Protein AF-A0A925AIG7-F1 (afdb_monomer)

Foldseek 3Di:
DDDLVVFFPAFAQEFEAEAPLHQDQVQLVLLLLLQAVFAFDPNHAYEYAHHDPVSVVVCVVVVSVVSCVVNVYHYDYHHCALQPQQPDPADDAPHEYEYSDPDFQQSRRHHRNYHYHYDGSLQRSNCRRVSGRDDSVVRD

Mean predicted aligned error: 3.72 Å

Radius of gyration: 13.46 Å; Cα contacts (8 Å, |Δi|>4): 337; chains: 1; bounding box: 26×32×39 Å

Solvent-accessible surface area (backbone atoms only — not comparable to full-atom values): 6974 Å² total; per-residue (Å²): 138,82,59,64,87,78,50,50,68,43,63,36,37,36,26,40,40,16,13,95,50,38,13,49,61,70,37,50,50,45,23,38,62,45,30,53,99,39,50,48,21,90,80,37,46,38,38,38,14,27,40,34,66,69,36,46,55,47,32,60,76,73,48,47,49,55,36,37,48,72,17,64,34,48,77,46,67,56,32,52,53,41,73,61,48,12,80,47,81,54,45,47,75,80,35,25,35,34,19,20,52,84,71,61,58,75,30,45,35,39,32,56,76,29,47,58,43,75,42,54,42,43,32,30,38,35,13,31,42,67,32,16,38,47,68,32,76,86,55,107

pLDDT: mean 91.94, std 6.71, range [58.09, 98.38]

Structure (mmCIF, N/CA/C/O backbone):
data_AF-A0A925AIG7-F1
#
_entry.id   AF-A0A925AIG7-F1
#
loop_
_atom_site.group_PDB
_atom_site.id
_atom_site.type_symbol
_atom_site.label_atom_id
_atom_site.label_alt_id
_atom_site.label_comp_id
_atom_site.label_asym_id
_atom_site.label_entity_id
_atom_site.label_seq_id
_atom_site.pdbx_PDB_ins_code
_atom_site.Cartn_x
_atom_site.Cartn_y
_atom_site.Cartn_z
_atom_site.occupancy
_atom_site.B_iso_or_equiv
_atom_site.auth_seq_id
_atom_site.auth_comp_id
_atom_site.auth_asym_id
_atom_site.auth_atom_id
_atom_site.pdbx_PDB_model_num
ATOM 1 N N . ALA A 1 1 ? 9.105 2.701 17.408 1.00 58.09 1 ALA A N 1
ATOM 2 C CA . ALA A 1 1 ? 8.579 1.535 16.673 1.00 58.09 1 ALA A CA 1
ATOM 3 C C . ALA A 1 1 ? 7.631 0.799 17.608 1.00 58.09 1 ALA A C 1
ATOM 5 O O . ALA A 1 1 ? 7.987 0.660 18.771 1.00 58.09 1 ALA A O 1
ATOM 6 N N . ALA A 1 2 ? 6.434 0.436 17.147 1.00 70.12 2 ALA A N 1
ATOM 7 C CA . ALA A 1 2 ? 5.514 -0.418 17.901 1.00 70.12 2 ALA A CA 1
ATOM 8 C C . ALA A 1 2 ? 5.730 -1.874 17.473 1.00 70.12 2 ALA A C 1
ATOM 10 O O . ALA A 1 2 ? 6.057 -2.114 16.308 1.00 70.12 2 ALA A O 1
ATOM 11 N N . ASP A 1 3 ? 5.574 -2.818 18.397 1.00 82.44 3 ASP A N 1
ATOM 12 C CA . ASP A 1 3 ? 5.588 -4.242 18.059 1.00 82.44 3 ASP A CA 1
ATOM 13 C C . ASP A 1 3 ? 4.319 -4.578 17.260 1.00 82.44 3 ASP A C 1
ATOM 15 O O . ASP A 1 3 ? 3.237 -4.067 17.564 1.00 82.44 3 ASP A O 1
ATOM 19 N N . LEU A 1 4 ? 4.432 -5.446 16.251 1.00 83.25 4 LEU A N 1
ATOM 20 C CA . LEU A 1 4 ? 3.287 -5.943 15.491 1.00 83.25 4 LEU A CA 1
ATOM 21 C C . LEU A 1 4 ? 2.221 -6.523 16.426 1.00 83.25 4 LEU A C 1
ATOM 23 O O . LEU A 1 4 ? 1.037 -6.269 16.220 1.00 83.25 4 LEU A O 1
ATOM 27 N N . ALA A 1 5 ? 2.628 -7.218 17.492 1.00 83.38 5 ALA A N 1
ATOM 28 C CA . ALA A 1 5 ? 1.707 -7.789 18.473 1.00 83.38 5 ALA A CA 1
ATOM 29 C C . ALA A 1 5 ? 0.821 -6.737 19.169 1.00 83.38 5 ALA A C 1
ATOM 31 O O . ALA A 1 5 ? -0.277 -7.058 19.612 1.00 83.38 5 ALA A O 1
ATOM 32 N N . GLN A 1 6 ? 1.269 -5.481 19.251 1.00 88.69 6 GLN A N 1
ATOM 33 C CA . GLN A 1 6 ? 0.525 -4.394 19.898 1.00 88.69 6 GLN A CA 1
ATOM 34 C C . GLN A 1 6 ? -0.500 -3.736 18.972 1.00 88.69 6 GLN A C 1
ATOM 36 O O . GLN A 1 6 ? -1.436 -3.102 19.450 1.00 88.69 6 GLN A O 1
ATOM 41 N N . VAL A 1 7 ? -0.296 -3.838 17.659 1.00 91.50 7 VAL A N 1
ATOM 42 C CA . VAL A 1 7 ? -1.102 -3.131 16.651 1.00 91.50 7 VAL A CA 1
ATOM 43 C C . VAL A 1 7 ? -1.887 -4.083 15.752 1.00 91.50 7 VAL A C 1
ATOM 45 O O . VAL A 1 7 ? -2.757 -3.636 15.003 1.00 91.50 7 VAL A O 1
ATOM 48 N N . ALA A 1 8 ? -1.614 -5.387 15.823 1.00 92.81 8 ALA A N 1
ATOM 49 C CA . ALA A 1 8 ? -2.361 -6.411 15.114 1.00 92.81 8 ALA A CA 1
ATOM 50 C C . ALA A 1 8 ? -3.857 -6.329 15.453 1.00 92.81 8 ALA A C 1
ATOM 52 O O . ALA A 1 8 ? -4.251 -6.089 16.592 1.00 92.81 8 ALA A O 1
ATOM 53 N N . GLY A 1 9 ? -4.701 -6.507 14.442 1.00 93.94 9 GLY A N 1
ATOM 54 C CA . GLY A 1 9 ? -6.149 -6.372 14.577 1.00 93.94 9 GLY A CA 1
ATOM 55 C C . GLY A 1 9 ? -6.684 -4.955 14.363 1.00 93.94 9 GLY A C 1
ATOM 56 O O . GLY A 1 9 ? -7.887 -4.811 14.154 1.00 93.94 9 GLY A O 1
ATOM 57 N N . THR A 1 10 ? -5.827 -3.927 14.331 1.00 96.44 10 THR A N 1
ATOM 58 C CA . THR A 1 10 ? -6.255 -2.544 14.056 1.00 96.44 10 THR A CA 1
ATOM 59 C C . THR A 1 10 ? -6.876 -2.454 12.658 1.00 96.44 10 THR A C 1
ATOM 61 O O . THR A 1 10 ? -6.176 -2.761 11.690 1.00 96.44 10 THR A O 1
ATOM 64 N N . PRO A 1 11 ? -8.151 -2.047 12.510 1.00 97.50 11 PRO A N 1
ATOM 65 C CA . PRO A 1 11 ? -8.784 -1.906 11.201 1.00 97.50 11 PRO A CA 1
ATOM 66 C C . PRO A 1 11 ? -8.027 -0.916 10.318 1.00 97.50 11 PRO A C 1
ATOM 68 O O . PRO A 1 11 ? -7.594 0.123 10.805 1.00 97.50 11 PRO A O 1
ATOM 71 N N . VAL A 1 12 ? -7.902 -1.204 9.024 1.00 97.56 12 VAL A N 1
ATOM 72 C CA . VAL A 1 12 ? -7.306 -0.279 8.046 1.00 97.56 12 VAL A CA 1
ATOM 73 C C . VAL A 1 12 ? -8.325 0.055 6.966 1.00 97.56 12 VAL A C 1
ATOM 75 O O . VAL A 1 12 ? -9.130 -0.790 6.596 1.00 97.56 12 VAL A O 1
ATOM 78 N N . GLN A 1 13 ? -8.299 1.286 6.463 1.00 97.69 13 GLN A N 1
ATOM 79 C CA . GLN A 1 13 ? -9.136 1.737 5.337 1.00 97.69 13 GLN A CA 1
ATOM 80 C C . GLN A 1 13 ? -8.274 2.210 4.164 1.00 97.69 13 GLN A C 1
ATOM 82 O O . GLN A 1 13 ? -8.725 2.274 3.020 1.00 97.69 13 GLN A O 1
ATOM 87 N N . HIS A 1 14 ? -7.007 2.506 4.440 1.00 97.44 14 HIS A N 1
ATOM 88 C CA . HIS A 1 14 ? -6.059 3.004 3.467 1.00 97.44 14 HIS A CA 1
ATOM 89 C C . HIS A 1 14 ? -4.744 2.221 3.548 1.00 97.44 14 HIS A C 1
ATOM 91 O O . HIS A 1 14 ? -4.192 1.995 4.627 1.00 97.44 14 HIS A O 1
ATOM 97 N N . ALA A 1 15 ? -4.225 1.810 2.397 1.00 97.25 15 ALA A N 1
ATOM 98 C CA . ALA A 1 15 ? -2.950 1.126 2.279 1.00 97.25 15 ALA A CA 1
ATOM 99 C C . ALA A 1 15 ? -2.127 1.724 1.133 1.00 97.25 15 ALA A C 1
ATOM 101 O O . ALA A 1 15 ? -2.653 2.001 0.055 1.00 97.25 15 ALA A O 1
ATOM 102 N N . PHE A 1 16 ? -0.828 1.920 1.355 1.00 96.12 16 PHE A N 1
ATOM 103 C CA . PHE A 1 16 ? 0.067 2.502 0.352 1.00 96.12 16 PHE A CA 1
ATOM 104 C C . PHE A 1 16 ? 1.411 1.775 0.276 1.00 96.12 16 PHE A C 1
ATOM 106 O O . PHE A 1 16 ? 2.149 1.720 1.260 1.00 96.12 16 PHE A O 1
ATOM 113 N N . ILE A 1 17 ? 1.753 1.271 -0.909 1.00 96.00 17 ILE A N 1
ATOM 114 C CA . ILE A 1 17 ? 3.036 0.624 -1.211 1.00 96.00 17 ILE A CA 1
ATOM 115 C C . ILE A 1 17 ? 3.719 1.431 -2.310 1.00 96.00 17 ILE A C 1
ATOM 117 O O . ILE A 1 17 ? 3.138 1.622 -3.377 1.00 96.0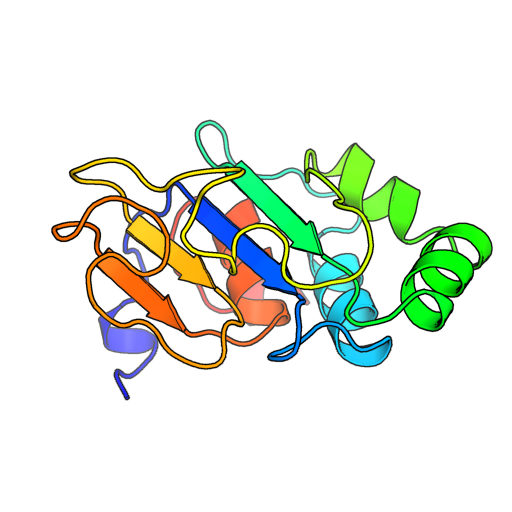0 17 ILE A O 1
ATOM 121 N N . GLY A 1 18 ? 4.942 1.907 -2.088 1.00 91.94 18 GLY A N 1
ATOM 122 C CA . GLY A 1 18 ? 5.679 2.594 -3.145 1.00 91.94 18 GLY A CA 1
ATOM 123 C C . GLY A 1 18 ? 6.481 3.825 -2.752 1.00 91.94 18 GLY A C 1
ATOM 124 O O . GLY A 1 18 ? 6.838 4.051 -1.592 1.00 91.94 18 GLY A O 1
ATOM 125 N N . SER A 1 19 ? 6.708 4.664 -3.770 1.00 84.50 19 SER A N 1
ATOM 126 C CA . SER A 1 19 ? 7.479 5.913 -3.709 1.00 84.50 19 SER A CA 1
ATOM 127 C C . SER A 1 19 ? 8.959 5.673 -3.372 1.00 84.50 19 SER A C 1
ATOM 129 O O . SER A 1 19 ? 9.496 4.586 -3.580 1.00 84.50 19 SER A O 1
ATOM 131 N N . CYS A 1 20 ? 9.647 6.700 -2.881 1.00 81.56 20 CYS A N 1
ATOM 132 C CA . CYS A 1 20 ? 11.041 6.632 -2.457 1.00 81.56 20 CYS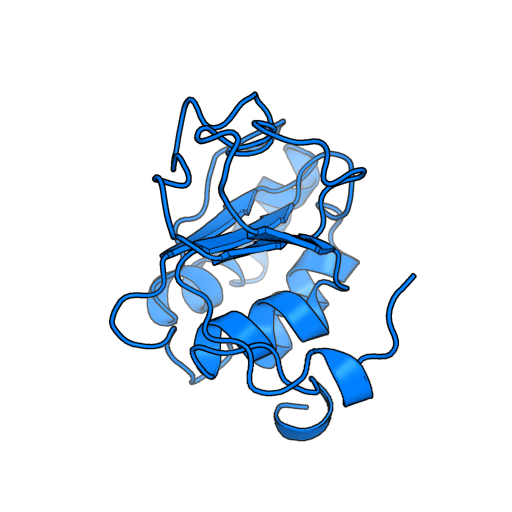 A CA 1
ATOM 133 C C . CYS A 1 20 ? 11.274 5.704 -1.254 1.00 81.56 20 CYS A C 1
ATOM 135 O O . CYS A 1 20 ? 12.414 5.326 -1.012 1.00 81.56 20 CYS A O 1
ATOM 137 N N . GLY A 1 21 ? 10.219 5.347 -0.510 1.00 72.31 21 GLY A N 1
ATOM 138 C CA . GLY A 1 21 ? 10.312 4.463 0.652 1.00 72.31 21 GLY A CA 1
ATOM 139 C C . GLY A 1 21 ? 10.382 2.978 0.293 1.00 72.31 21 GLY A C 1
ATOM 140 O O . GLY A 1 21 ? 11.140 2.249 0.920 1.00 72.31 21 GLY A O 1
ATOM 141 N N . SER A 1 22 ? 9.613 2.524 -0.705 1.00 80.00 22 SER A N 1
ATOM 142 C CA . SER A 1 22 ? 9.561 1.103 -1.087 1.00 80.00 22 SER A CA 1
ATOM 143 C C . SER A 1 22 ? 8.885 0.905 -2.452 1.00 80.00 22 SER A C 1
ATOM 145 O O . SER A 1 22 ? 7.792 0.357 -2.569 1.00 80.00 22 SER A O 1
ATOM 147 N N . GLY A 1 23 ? 9.494 1.469 -3.497 1.00 80.81 23 GLY A N 1
ATOM 148 C CA . GLY A 1 23 ? 9.010 1.406 -4.883 1.00 80.81 23 GLY A CA 1
ATOM 149 C C . GLY A 1 23 ? 9.957 0.676 -5.840 1.00 80.81 23 GLY A C 1
ATOM 150 O O . GLY A 1 23 ? 9.813 0.792 -7.065 1.00 80.81 23 GLY A O 1
ATOM 151 N N . MET A 1 24 ? 10.966 -0.021 -5.314 1.00 90.25 24 MET A N 1
ATOM 152 C CA . MET A 1 24 ? 11.905 -0.784 -6.131 1.00 90.25 24 MET A CA 1
ATOM 153 C C . MET A 1 24 ? 11.292 -2.121 -6.542 1.00 90.25 24 MET A C 1
ATOM 155 O O . MET A 1 24 ? 10.269 -2.550 -6.016 1.00 90.25 24 MET A O 1
ATOM 159 N N . TRP A 1 25 ? 11.912 -2.784 -7.519 1.00 91.56 25 TRP A N 1
ATOM 160 C CA . TRP A 1 25 ? 11.377 -4.030 -8.070 1.00 91.56 25 TRP A CA 1
ATOM 161 C C . TRP A 1 25 ? 11.088 -5.093 -7.000 1.00 91.56 25 TRP A C 1
ATOM 163 O O . TRP A 1 25 ? 9.994 -5.646 -6.978 1.00 91.56 25 TRP A O 1
ATOM 173 N N . ALA A 1 26 ? 12.045 -5.335 -6.099 1.00 93.06 26 ALA A N 1
ATOM 174 C CA . ALA A 1 26 ? 11.908 -6.342 -5.050 1.00 93.06 26 ALA A CA 1
ATOM 175 C C . ALA A 1 26 ? 10.726 -6.052 -4.107 1.00 93.06 26 ALA A C 1
ATOM 177 O O . ALA A 1 26 ? 10.033 -6.973 -3.686 1.00 93.06 26 ALA A O 1
ATOM 178 N N . ASP A 1 27 ? 10.455 -4.775 -3.821 1.00 94.88 27 ASP A N 1
ATOM 179 C CA . ASP A 1 27 ? 9.329 -4.366 -2.978 1.00 94.88 27 ASP A CA 1
ATOM 180 C C . ASP A 1 27 ? 7.987 -4.704 -3.638 1.00 94.88 27 ASP A C 1
ATOM 182 O O . ASP A 1 27 ? 7.089 -5.272 -3.012 1.00 94.88 27 ASP A O 1
ATOM 186 N N . LEU A 1 28 ? 7.870 -4.375 -4.929 1.00 95.06 28 LEU A N 1
ATOM 187 C CA . LEU A 1 28 ? 6.676 -4.638 -5.729 1.00 95.06 28 LEU A CA 1
ATOM 188 C C . LEU A 1 28 ? 6.448 -6.144 -5.892 1.00 95.06 28 LEU A C 1
ATOM 190 O O . LEU A 1 28 ? 5.318 -6.606 -5.785 1.00 95.06 28 LEU A O 1
ATOM 194 N N . GLU A 1 29 ? 7.511 -6.918 -6.092 1.00 95.75 29 GLU A N 1
ATOM 195 C CA . GLU A 1 29 ? 7.446 -8.376 -6.192 1.00 95.75 29 GLU A CA 1
ATOM 196 C C . GLU A 1 29 ? 6.969 -9.024 -4.885 1.00 95.75 29 GLU A C 1
ATOM 198 O O . GLU A 1 29 ? 6.089 -9.886 -4.905 1.00 95.75 29 GLU A O 1
ATOM 203 N N . ILE A 1 30 ? 7.474 -8.568 -3.735 1.00 96.44 30 ILE A N 1
ATOM 204 C CA . ILE A 1 30 ? 7.013 -9.033 -2.419 1.00 96.44 30 ILE A CA 1
ATOM 205 C C . ILE A 1 30 ? 5.519 -8.743 -2.234 1.00 96.44 30 ILE A C 1
ATOM 207 O O . ILE A 1 30 ? 4.767 -9.629 -1.825 1.00 96.44 30 ILE A O 1
ATOM 211 N N . ALA A 1 31 ? 5.077 -7.525 -2.553 1.00 96.75 31 ALA A N 1
ATOM 212 C CA . ALA A 1 31 ? 3.668 -7.157 -2.457 1.00 96.75 31 ALA A CA 1
ATOM 213 C C . ALA A 1 31 ? 2.789 -7.990 -3.406 1.00 96.75 31 ALA A C 1
ATOM 215 O O . ALA A 1 31 ? 1.752 -8.505 -2.992 1.00 96.75 31 ALA A O 1
ATOM 216 N N . ALA A 1 32 ? 3.216 -8.178 -4.657 1.00 96.56 32 ALA A N 1
ATOM 217 C CA . ALA A 1 32 ? 2.486 -8.959 -5.651 1.00 96.56 32 ALA A CA 1
ATOM 218 C C . ALA A 1 32 ? 2.330 -10.429 -5.234 1.00 96.56 32 ALA A C 1
ATOM 220 O O . ALA A 1 32 ? 1.243 -10.992 -5.366 1.00 96.56 32 ALA A O 1
ATOM 221 N N . ARG A 1 33 ? 3.366 -11.044 -4.648 1.00 96.44 33 ARG A N 1
ATOM 222 C CA . ARG A 1 33 ? 3.280 -12.414 -4.110 1.00 96.44 33 ARG A CA 1
ATOM 223 C C . ARG A 1 33 ? 2.186 -12.556 -3.055 1.00 96.44 33 ARG A C 1
ATOM 225 O O . ARG A 1 33 ? 1.457 -13.540 -3.065 1.00 96.44 33 ARG A O 1
ATOM 232 N N . VAL A 1 34 ? 2.036 -11.563 -2.179 1.00 97.38 34 VAL A N 1
ATOM 233 C CA . VAL A 1 34 ? 0.970 -11.547 -1.165 1.00 97.38 34 VAL A CA 1
ATOM 234 C C . VAL A 1 34 ? -0.411 -11.346 -1.799 1.00 97.38 34 VAL A C 1
ATOM 236 O O . VAL A 1 34 ? -1.395 -11.900 -1.315 1.00 97.38 34 VAL A O 1
ATOM 239 N N . LEU A 1 35 ? -0.509 -10.584 -2.885 1.00 97.38 35 LEU A N 1
ATOM 240 C CA . LEU A 1 35 ? -1.784 -10.264 -3.537 1.00 97.38 35 LEU A CA 1
ATOM 241 C C . LEU A 1 35 ? -2.241 -11.308 -4.566 1.00 97.38 35 LEU A C 1
ATOM 243 O O . LEU A 1 35 ? -3.412 -11.318 -4.933 1.00 97.38 35 LEU A O 1
ATOM 247 N N . THR A 1 36 ? -1.354 -12.197 -5.013 1.00 96.81 36 THR A N 1
ATOM 248 C CA . THR A 1 36 ? -1.653 -13.199 -6.048 1.00 96.81 36 THR A CA 1
ATOM 249 C C . THR A 1 36 ? -2.852 -14.067 -5.654 1.00 96.81 36 THR A C 1
ATOM 251 O O . THR A 1 36 ? -2.842 -14.720 -4.610 1.00 96.81 36 THR A O 1
ATOM 254 N N . GLY A 1 37 ? -3.896 -14.072 -6.493 1.00 96.44 37 GLY A N 1
ATOM 255 C CA . GLY A 1 37 ? -5.130 -14.833 -6.262 1.00 96.44 37 GLY A CA 1
ATOM 256 C C . GLY A 1 37 ? -6.008 -14.310 -5.118 1.00 96.44 37 GLY A C 1
ATOM 257 O O . GLY A 1 37 ? -6.949 -14.991 -4.709 1.00 96.44 37 GLY A O 1
ATOM 258 N N . ARG A 1 38 ? -5.716 -13.122 -4.578 1.00 97.31 38 ARG A N 1
ATOM 259 C CA . ARG A 1 38 ? -6.441 -12.504 -3.461 1.00 97.31 38 ARG A CA 1
ATOM 260 C C . ARG A 1 38 ? -6.993 -11.145 -3.872 1.00 97.31 38 ARG A C 1
ATOM 262 O O . ARG A 1 38 ? -6.562 -10.553 -4.853 1.00 97.31 38 ARG A O 1
ATOM 269 N N . ARG A 1 39 ? -7.959 -10.642 -3.103 1.00 98.06 39 ARG A N 1
ATOM 270 C CA . ARG A 1 39 ? -8.533 -9.304 -3.282 1.00 98.06 39 ARG A CA 1
ATOM 271 C C . ARG A 1 39 ? -8.393 -8.488 -2.013 1.00 98.06 39 ARG A C 1
ATOM 273 O O . ARG A 1 39 ? -8.462 -9.029 -0.912 1.00 98.06 39 ARG A O 1
ATOM 280 N N . VAL A 1 40 ? -8.208 -7.188 -2.189 1.00 98.31 40 VAL A N 1
ATOM 281 C CA . VAL A 1 40 ? -8.237 -6.199 -1.114 1.00 98.31 40 VAL A CA 1
ATOM 282 C C . VAL A 1 40 ? -9.598 -6.257 -0.412 1.00 98.31 40 VAL A C 1
ATOM 284 O O . VAL A 1 40 ? -10.634 -6.446 -1.057 1.00 98.31 40 VAL A O 1
ATOM 287 N N . ALA A 1 41 ? -9.590 -6.130 0.916 1.00 98.38 41 ALA A N 1
ATOM 288 C CA . ALA A 1 41 ? -10.801 -6.217 1.721 1.00 98.38 41 ALA A CA 1
ATOM 289 C C . ALA A 1 41 ? -11.817 -5.120 1.343 1.00 98.38 41 ALA A C 1
ATOM 291 O O . ALA A 1 41 ? -11.424 -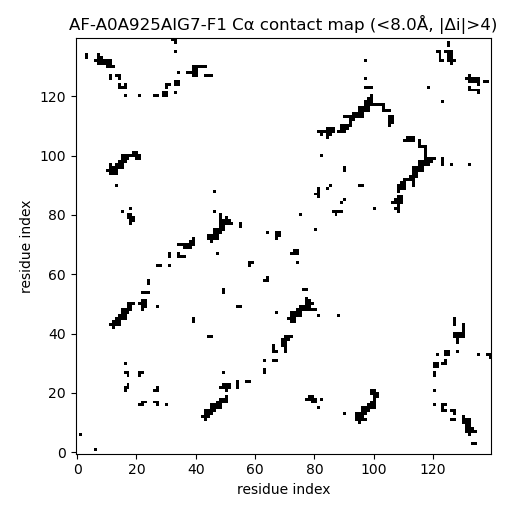3.994 1.017 1.00 98.38 41 ALA A O 1
ATOM 292 N N . PRO A 1 42 ? -13.132 -5.398 1.434 1.00 97.25 42 PRO A N 1
ATOM 293 C CA . PRO A 1 42 ? -14.155 -4.379 1.229 1.00 97.25 42 PRO A CA 1
ATOM 294 C C . PRO A 1 42 ? -13.931 -3.158 2.129 1.00 97.25 42 PRO A C 1
ATOM 296 O O . PRO A 1 42 ? -13.703 -3.295 3.329 1.00 97.25 42 PRO A O 1
ATOM 299 N N . GLY A 1 43 ? -14.004 -1.960 1.545 1.00 95.62 43 GLY A N 1
ATOM 300 C CA . GLY A 1 43 ? -13.777 -0.701 2.264 1.00 95.62 43 GLY A CA 1
ATOM 301 C C . GLY A 1 43 ? -12.305 -0.306 2.427 1.00 95.62 43 GLY A C 1
ATOM 302 O O . GLY A 1 43 ? -12.037 0.770 2.956 1.00 95.62 43 GLY A O 1
ATOM 303 N N . VAL A 1 44 ? -11.357 -1.116 1.943 1.00 98.06 44 VAL A N 1
ATOM 304 C CA . VAL A 1 44 ? -9.932 -0.767 1.918 1.00 98.06 44 VAL A CA 1
ATOM 305 C C . VAL A 1 44 ? -9.520 -0.266 0.542 1.00 98.06 44 VAL A C 1
ATOM 307 O O . VAL A 1 44 ? -9.849 -0.856 -0.484 1.00 98.06 44 VAL A O 1
ATOM 310 N N . ARG A 1 45 ? -8.748 0.820 0.521 1.00 97.31 45 ARG A N 1
ATOM 311 C CA . ARG A 1 45 ? -8.147 1.387 -0.689 1.00 97.31 45 ARG A CA 1
ATOM 312 C C . ARG A 1 45 ? -6.648 1.122 -0.676 1.00 97.31 45 ARG A C 1
ATOM 314 O O . ARG A 1 45 ? -5.941 1.675 0.163 1.00 97.31 45 ARG A O 1
ATOM 321 N N . LEU A 1 46 ? -6.172 0.282 -1.595 1.00 97.69 46 LEU A N 1
ATOM 322 C CA . LEU A 1 46 ? -4.748 0.002 -1.774 1.00 97.69 46 LEU A CA 1
ATOM 323 C C . LEU A 1 46 ? -4.200 0.773 -2.974 1.00 97.69 46 LEU A C 1
ATOM 325 O O . LEU A 1 46 ? -4.658 0.587 -4.099 1.00 97.69 46 LEU A O 1
ATOM 329 N N . PHE A 1 47 ? -3.180 1.590 -2.734 1.00 96.75 47 PHE A N 1
ATOM 330 C CA . PHE A 1 47 ? -2.44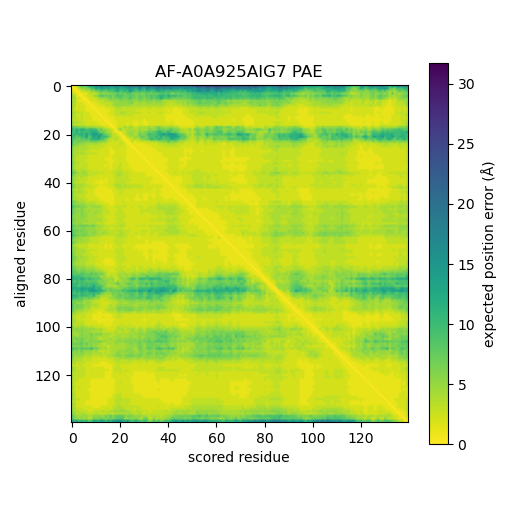0 2.311 -3.762 1.00 96.75 47 PHE A CA 1
ATOM 331 C C . PHE A 1 47 ? -1.034 1.736 -3.910 1.00 96.75 47 PHE A C 1
ATOM 333 O O . PHE A 1 47 ? -0.320 1.563 -2.920 1.00 96.75 47 PHE A O 1
ATOM 340 N N . VAL A 1 48 ? -0.618 1.493 -5.152 1.00 96.25 48 VAL A N 1
ATOM 341 C CA . VAL A 1 48 ? 0.726 1.005 -5.482 1.00 96.25 48 VAL A CA 1
ATOM 342 C C . VAL A 1 48 ? 1.412 2.018 -6.391 1.00 96.25 48 VAL A C 1
ATOM 344 O O . VAL A 1 48 ? 0.867 2.408 -7.417 1.00 96.25 48 VAL A O 1
ATOM 347 N N . THR A 1 49 ? 2.598 2.493 -6.022 1.00 94.81 49 THR A N 1
ATOM 348 C CA . THR A 1 49 ? 3.347 3.497 -6.794 1.00 94.81 49 THR A CA 1
ATOM 349 C C . THR A 1 49 ? 4.783 3.038 -7.032 1.00 94.81 49 THR A C 1
ATOM 351 O O . THR A 1 49 ? 5.595 3.074 -6.103 1.00 94.81 49 THR A O 1
ATOM 354 N N . PRO A 1 50 ? 5.149 2.652 -8.265 1.00 93.44 50 PRO A N 1
ATOM 355 C CA . PRO A 1 50 ? 6.532 2.346 -8.598 1.00 93.44 50 PRO A CA 1
ATOM 356 C C . PRO A 1 50 ? 7.454 3.534 -8.292 1.00 93.44 50 PRO A C 1
ATOM 358 O O . PRO A 1 50 ? 7.108 4.695 -8.508 1.00 93.44 50 PRO A O 1
ATOM 361 N N . GLY A 1 51 ? 8.655 3.255 -7.794 1.00 90.94 51 GLY A N 1
ATOM 362 C CA . GLY A 1 51 ? 9.625 4.295 -7.440 1.00 90.94 51 GLY A CA 1
ATOM 363 C C . GLY A 1 51 ? 10.303 4.924 -8.658 1.00 90.94 51 GLY A C 1
ATOM 364 O O . GLY A 1 51 ? 10.798 6.044 -8.577 1.00 90.94 51 GLY A O 1
ATOM 365 N N . THR A 1 52 ? 10.327 4.215 -9.792 1.00 91.12 52 THR A N 1
ATOM 366 C CA . THR A 1 52 ? 10.955 4.669 -11.039 1.00 91.12 52 THR A CA 1
ATOM 367 C C . THR A 1 52 ? 10.182 4.180 -12.260 1.00 91.12 52 THR A C 1
ATOM 369 O O . THR A 1 52 ? 9.526 3.140 -12.220 1.00 91.12 52 THR A O 1
ATOM 372 N N . GLU A 1 53 ? 10.357 4.866 -13.388 1.00 92.12 53 GLU A N 1
ATOM 373 C CA . GLU A 1 53 ? 9.843 4.423 -14.690 1.00 92.12 53 GLU A CA 1
ATOM 374 C C . GLU A 1 53 ? 10.406 3.063 -15.136 1.00 92.12 53 GLU A C 1
ATOM 376 O O . GLU A 1 53 ? 9.750 2.305 -15.851 1.00 92.12 53 GLU A O 1
ATOM 381 N N . ALA A 1 54 ? 11.625 2.717 -14.708 1.00 92.31 54 ALA A N 1
ATOM 382 C CA . ALA A 1 54 ? 12.198 1.402 -14.977 1.00 92.31 54 ALA A CA 1
ATOM 383 C C . ALA A 1 54 ? 11.417 0.295 -14.249 1.00 92.31 54 ALA A C 1
ATOM 385 O O . ALA A 1 54 ? 11.120 -0.736 -14.858 1.00 92.31 54 ALA A O 1
ATOM 386 N N . SER A 1 55 ? 11.035 0.535 -12.988 1.00 92.44 55 SER A N 1
ATOM 387 C CA . SER A 1 55 ? 10.158 -0.358 -12.222 1.00 92.44 55 SER A CA 1
ATOM 388 C C . SER A 1 55 ? 8.780 -0.470 -12.872 1.00 92.44 55 SER A C 1
ATOM 390 O O . SER A 1 55 ? 8.298 -1.586 -13.037 1.00 92.44 55 SER A O 1
ATOM 392 N N . THR A 1 56 ? 8.182 0.646 -13.311 1.00 92.25 56 THR A N 1
ATOM 393 C CA . THR A 1 56 ? 6.890 0.648 -14.023 1.00 92.25 56 THR A CA 1
ATOM 394 C C . THR A 1 56 ? 6.943 -0.224 -15.272 1.00 92.25 56 THR A C 1
ATOM 396 O O . THR A 1 56 ? 6.152 -1.152 -15.417 1.00 92.25 56 THR A O 1
ATOM 399 N N . ARG A 1 57 ? 7.925 -0.006 -16.158 1.00 93.81 57 ARG A N 1
ATOM 400 C CA . ARG A 1 57 ? 8.079 -0.820 -17.376 1.00 93.81 57 ARG A CA 1
ATOM 401 C C . ARG A 1 57 ? 8.277 -2.299 -17.066 1.00 93.81 57 ARG A C 1
ATOM 403 O O . ARG A 1 57 ? 7.74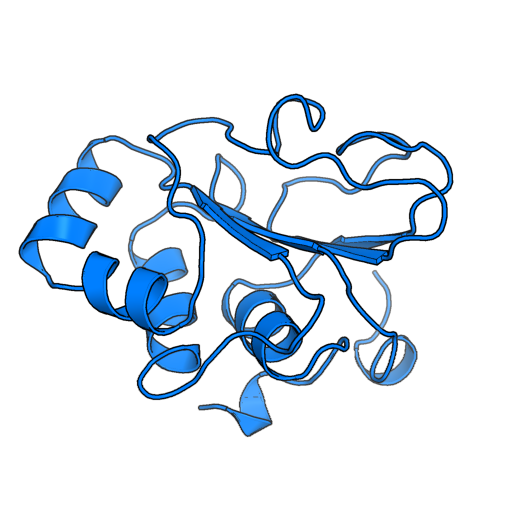9 -3.145 -17.781 1.00 93.81 57 ARG A O 1
ATOM 410 N N . ARG A 1 58 ? 9.043 -2.625 -16.022 1.00 94.62 58 ARG A N 1
ATOM 411 C CA . ARG A 1 58 ? 9.250 -4.018 -15.614 1.00 94.62 58 ARG A CA 1
ATOM 412 C C . ARG A 1 58 ? 7.960 -4.645 -15.082 1.00 94.62 58 ARG A C 1
ATOM 414 O O . ARG A 1 58 ? 7.651 -5.760 -15.468 1.00 94.62 58 ARG A O 1
ATOM 421 N N . LEU A 1 59 ? 7.183 -3.908 -14.294 1.00 93.50 59 LEU A N 1
ATOM 422 C CA . LEU A 1 59 ? 5.885 -4.336 -13.769 1.00 93.50 59 LEU A CA 1
ATOM 423 C C . LEU A 1 59 ? 4.897 -4.694 -14.890 1.00 93.50 59 LEU A C 1
ATOM 425 O O . LEU A 1 59 ? 4.198 -5.694 -14.768 1.00 93.50 59 LEU A O 1
ATOM 429 N N . HIS A 1 60 ? 4.900 -3.947 -16.001 1.00 92.38 60 HIS A N 1
ATOM 430 C CA . HIS A 1 60 ? 4.140 -4.310 -17.204 1.00 92.38 60 HIS A CA 1
ATOM 431 C C . HIS A 1 60 ? 4.667 -5.584 -17.878 1.00 92.38 60 HIS A C 1
ATOM 433 O O . HIS A 1 60 ? 3.885 -6.464 -18.214 1.00 92.38 60 HIS A O 1
ATOM 439 N N . ARG A 1 61 ? 5.985 -5.690 -18.097 1.00 95.50 61 ARG A N 1
ATOM 440 C CA . ARG A 1 61 ? 6.577 -6.831 -18.823 1.00 95.50 61 ARG A CA 1
ATOM 441 C C . ARG A 1 61 ? 6.436 -8.164 -18.093 1.00 95.50 61 ARG A C 1
ATOM 443 O O . ARG A 1 61 ? 6.313 -9.188 -18.746 1.00 95.50 61 ARG A O 1
ATOM 450 N N . GLU A 1 62 ? 6.503 -8.139 -16.768 1.00 94.81 62 GLU A N 1
ATOM 451 C CA . GLU A 1 62 ? 6.507 -9.334 -15.913 1.00 94.81 62 GLU A CA 1
ATOM 452 C C . GLU A 1 62 ? 5.103 -9.670 -15.366 1.00 94.81 62 GLU A C 1
ATOM 454 O O . GLU A 1 62 ? 4.966 -10.551 -14.525 1.00 94.81 62 GLU A O 1
ATOM 459 N N . GLY A 1 63 ? 4.055 -8.943 -15.783 1.00 93.94 63 GLY A N 1
ATOM 460 C CA . GLY A 1 63 ? 2.661 -9.236 -15.414 1.00 93.94 63 GLY A CA 1
ATOM 461 C C . GLY A 1 63 ? 2.244 -8.841 -13.990 1.00 93.94 63 GLY A C 1
ATOM 462 O O . GLY A 1 63 ? 1.122 -9.119 -13.576 1.00 93.94 63 GLY A O 1
ATOM 463 N N . LEU A 1 64 ? 3.097 -8.150 -13.224 1.00 95.75 64 LEU A N 1
ATOM 464 C CA . LEU A 1 64 ? 2.742 -7.695 -11.870 1.00 95.75 64 LEU A CA 1
ATOM 465 C C . LEU A 1 64 ? 1.609 -6.663 -11.884 1.00 95.75 64 LEU A C 1
ATOM 467 O O . LEU A 1 64 ? 0.890 -6.546 -10.893 1.00 95.75 64 LEU A O 1
ATOM 471 N N . LEU A 1 65 ? 1.439 -5.922 -12.987 1.00 95.62 65 LEU A N 1
ATOM 472 C CA . LEU A 1 65 ? 0.307 -5.006 -13.135 1.00 95.62 65 LEU A CA 1
ATOM 473 C C . LEU A 1 65 ? -1.024 -5.723 -12.949 1.00 95.62 65 LEU A C 1
ATOM 475 O O . LEU A 1 65 ? -1.871 -5.235 -12.204 1.00 95.62 65 LEU A O 1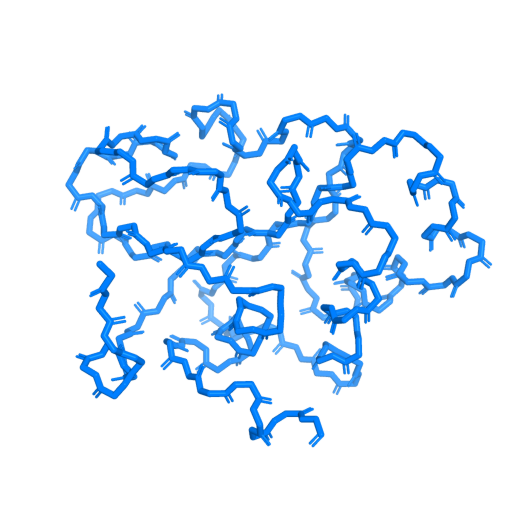
ATOM 479 N N . ASP A 1 66 ? -1.174 -6.862 -13.616 1.00 96.75 66 ASP A N 1
ATOM 480 C CA . ASP A 1 66 ? -2.424 -7.606 -13.649 1.00 96.75 66 ASP A CA 1
ATOM 481 C C . ASP A 1 66 ? -2.732 -8.140 -12.251 1.00 96.75 66 ASP A C 1
ATOM 483 O O . ASP A 1 66 ? -3.834 -7.940 -11.757 1.00 96.75 66 ASP A O 1
ATOM 487 N N . ILE A 1 67 ? -1.723 -8.654 -11.536 1.00 97.88 67 ILE A N 1
ATOM 488 C CA . ILE A 1 67 ? -1.859 -9.084 -10.133 1.00 97.88 67 ILE A CA 1
ATOM 489 C C . ILE A 1 67 ? -2.388 -7.946 -9.248 1.00 97.88 67 ILE A C 1
ATOM 491 O O . ILE A 1 67 ? -3.304 -8.145 -8.448 1.00 97.88 67 ILE A O 1
ATOM 495 N N . PHE A 1 68 ? -1.827 -6.739 -9.374 1.00 97.44 68 PHE A N 1
ATOM 496 C CA . PHE A 1 68 ? -2.287 -5.593 -8.588 1.00 97.44 68 PHE A CA 1
ATOM 497 C C . PHE A 1 68 ? -3.719 -5.184 -8.955 1.00 97.44 68 PHE A C 1
ATOM 499 O O . PHE A 1 68 ? -4.527 -4.928 -8.061 1.00 97.44 68 PHE A O 1
ATOM 506 N N . GLN A 1 69 ? -4.050 -5.138 -10.245 1.00 96.56 69 GLN A N 1
ATOM 507 C CA . GLN A 1 69 ? -5.382 -4.752 -10.714 1.00 96.56 69 GLN A CA 1
ATOM 508 C C . GLN A 1 69 ? -6.452 -5.787 -10.346 1.00 96.56 69 GLN A C 1
ATOM 510 O O . GLN A 1 69 ? -7.523 -5.413 -9.869 1.00 96.56 69 GLN A O 1
ATOM 515 N N . GLU A 1 70 ? -6.160 -7.078 -10.491 1.00 97.62 70 GLU A N 1
ATOM 516 C CA . GLU A 1 70 ? -7.047 -8.182 -10.105 1.00 97.62 70 GLU A CA 1
ATOM 517 C C . GLU A 1 70 ? -7.336 -8.192 -8.603 1.00 97.62 70 GLU A C 1
ATOM 519 O O . GLU A 1 70 ? -8.466 -8.482 -8.186 1.00 97.62 70 GLU A O 1
ATOM 524 N N . ALA A 1 71 ? -6.341 -7.815 -7.793 1.00 98.00 71 ALA A N 1
ATOM 525 C CA . ALA A 1 71 ? -6.503 -7.633 -6.358 1.00 98.00 71 ALA A CA 1
ATOM 526 C C . ALA A 1 71 ? -7.343 -6.397 -5.991 1.00 98.00 71 ALA A C 1
ATOM 528 O O . ALA A 1 71 ? -7.752 -6.263 -4.838 1.00 98.00 71 ALA A O 1
ATOM 529 N N . GLY A 1 72 ? -7.631 -5.508 -6.946 1.00 97.25 72 GLY A N 1
ATOM 530 C CA . GLY A 1 72 ? -8.366 -4.261 -6.728 1.00 97.25 72 GLY A CA 1
ATOM 531 C C . GLY A 1 72 ? -7.488 -3.097 -6.263 1.00 97.25 72 GLY A C 1
ATOM 532 O O . GLY A 1 72 ? -8.005 -2.118 -5.726 1.00 97.25 72 GLY A O 1
ATOM 533 N N . ALA A 1 73 ? -6.168 -3.189 -6.440 1.00 97.44 73 ALA A N 1
ATOM 534 C CA . ALA A 1 73 ? -5.254 -2.095 -6.143 1.00 97.44 73 ALA A CA 1
ATOM 535 C C . ALA A 1 73 ? -5.255 -1.043 -7.261 1.00 97.44 73 ALA A C 1
ATOM 537 O O . ALA A 1 73 ? -5.329 -1.354 -8.451 1.00 97.44 73 ALA A O 1
ATOM 538 N N . VAL A 1 74 ? -5.089 0.221 -6.878 1.00 96.19 74 VAL A N 1
ATOM 539 C CA . VAL A 1 74 ? -4.898 1.334 -7.810 1.00 96.19 74 VAL A CA 1
ATOM 540 C C . VAL A 1 74 ? -3.404 1.533 -8.035 1.00 96.19 74 VAL A C 1
ATOM 542 O O . VAL A 1 74 ? -2.683 2.004 -7.150 1.00 96.19 74 VAL A O 1
ATOM 545 N N . VAL A 1 75 ? -2.931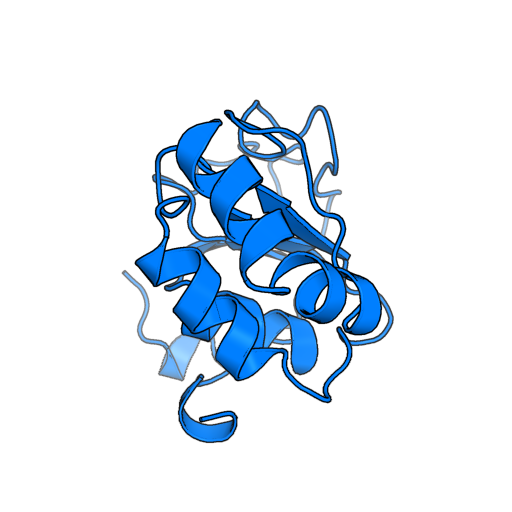 1.178 -9.228 1.00 94.81 75 VAL A N 1
ATOM 546 C CA . VAL A 1 75 ? -1.537 1.397 -9.631 1.00 94.81 75 VAL A CA 1
ATOM 547 C C . VAL A 1 75 ? -1.387 2.810 -10.190 1.00 94.81 75 VAL A C 1
ATOM 549 O O . VAL A 1 75 ? -2.063 3.197 -11.141 1.00 94.81 75 VAL A O 1
ATOM 552 N N . MET A 1 76 ? -0.499 3.586 -9.581 1.00 92.94 76 MET A N 1
ATOM 553 C CA . MET A 1 76 ? -0.229 4.981 -9.922 1.00 92.94 76 MET A CA 1
ATOM 554 C C . MET A 1 76 ? 1.018 5.093 -10.816 1.00 92.94 76 MET A C 1
ATOM 556 O O . MET A 1 76 ? 1.885 4.214 -10.762 1.00 92.94 76 MET A O 1
ATOM 560 N N . PRO A 1 77 ? 1.170 6.188 -11.586 1.00 90.88 77 PRO A N 1
ATOM 561 C CA . PRO A 1 77 ? 2.413 6.490 -12.298 1.00 90.88 77 PRO A CA 1
ATOM 562 C C . PRO A 1 77 ? 3.614 6.564 -11.352 1.00 90.88 77 PRO A C 1
ATOM 564 O O . PRO A 1 77 ? 3.450 6.858 -10.165 1.00 90.88 77 PRO A O 1
ATOM 567 N N . ALA A 1 78 ? 4.825 6.345 -11.874 1.00 90.88 78 ALA A N 1
ATOM 568 C CA . ALA A 1 78 ? 6.019 6.393 -11.041 1.00 90.88 78 ALA A CA 1
ATOM 569 C C . ALA A 1 78 ? 6.201 7.769 -10.383 1.00 90.88 78 ALA A C 1
ATOM 571 O O . ALA A 1 78 ? 5.950 8.811 -10.990 1.00 90.88 78 ALA A O 1
ATOM 572 N N . GLY A 1 79 ? 6.681 7.771 -9.140 1.00 86.62 79 GLY A N 1
ATOM 573 C CA . GLY A 1 79 ? 6.985 8.995 -8.400 1.00 86.62 79 GLY A CA 1
ATOM 574 C C . GLY A 1 79 ? 6.440 8.979 -6.977 1.00 86.62 79 GLY A C 1
ATOM 575 O O . GLY A 1 79 ? 6.469 7.960 -6.292 1.00 86.62 79 GLY A O 1
ATOM 576 N N . CYS A 1 80 ? 5.971 10.133 -6.495 1.00 82.88 80 CYS A N 1
ATOM 577 C CA . CYS A 1 80 ? 5.561 10.269 -5.097 1.00 82.88 80 CYS A CA 1
ATOM 578 C C . CYS A 1 80 ? 4.171 9.686 -4.796 1.00 82.88 80 CYS A C 1
ATOM 580 O O . CYS A 1 80 ? 3.933 9.295 -3.654 1.00 82.88 80 CYS A O 1
ATOM 582 N N . GLY A 1 81 ? 3.267 9.638 -5.781 1.00 82.88 81 GLY A N 1
ATOM 583 C CA . GLY A 1 81 ? 1.899 9.133 -5.613 1.00 82.88 81 GLY A CA 1
ATOM 584 C C . GLY A 1 81 ? 1.172 9.761 -4.418 1.00 82.88 81 GLY A C 1
ATOM 585 O O . GLY A 1 81 ? 1.223 10.976 -4.203 1.00 82.88 81 GLY A O 1
ATOM 586 N N . VAL A 1 82 ? 0.560 8.912 -3.590 1.00 82.31 82 VAL A N 1
ATOM 587 C CA . VAL A 1 82 ? -0.169 9.303 -2.367 1.00 82.31 82 VAL A CA 1
ATOM 588 C C . VAL A 1 82 ? 0.736 10.014 -1.348 1.00 82.31 82 VAL A C 1
ATOM 590 O O . VAL A 1 82 ? 0.305 10.913 -0.626 1.00 82.31 82 VAL A O 1
ATOM 593 N N . CYS A 1 83 ? 2.033 9.692 -1.340 1.00 80.88 83 CYS A N 1
ATOM 594 C CA . CYS A 1 83 ? 3.034 10.281 -0.445 1.00 80.88 83 CYS 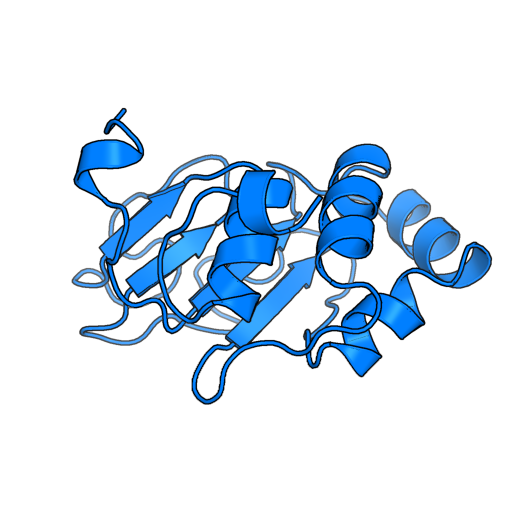A CA 1
ATOM 595 C C . CYS A 1 83 ? 3.238 11.793 -0.666 1.00 80.88 83 CYS A C 1
ATOM 597 O O . CYS A 1 83 ? 3.794 12.477 0.194 1.00 80.88 83 CYS A O 1
ATOM 599 N N . ALA A 1 84 ? 2.754 12.355 -1.779 1.00 81.62 84 ALA A N 1
ATOM 600 C CA . ALA A 1 84 ? 2.761 13.793 -2.055 1.00 81.62 84 ALA A CA 1
ATOM 601 C C . ALA A 1 84 ? 1.644 14.561 -1.311 1.00 81.62 84 ALA A C 1
ATOM 603 O O . ALA A 1 84 ? 0.946 15.386 -1.906 1.00 81.62 84 ALA A O 1
ATOM 604 N N . GLY A 1 85 ? 1.466 14.296 -0.013 1.00 74.69 85 GLY A N 1
ATOM 605 C CA . GLY A 1 85 ? 0.505 15.008 0.835 1.00 74.69 85 GLY A CA 1
ATOM 606 C C . GLY A 1 85 ? -0.947 14.548 0.688 1.00 74.69 85 GLY A C 1
ATOM 607 O O . GLY A 1 85 ? -1.845 15.335 0.966 1.00 74.69 85 GLY A O 1
ATOM 608 N N . GLY A 1 86 ? -1.202 13.335 0.182 1.00 75.31 86 GLY A N 1
ATOM 609 C CA . GLY A 1 86 ? -2.564 12.815 0.016 1.00 75.31 86 GLY A CA 1
ATOM 610 C C . GLY A 1 86 ? -3.403 13.528 -1.047 1.00 75.31 86 GLY A C 1
ATOM 611 O O . GLY A 1 86 ? -4.615 13.359 -1.083 1.00 75.31 86 GLY A O 1
ATOM 612 N N . ARG A 1 87 ? -2.794 14.319 -1.945 1.00 79.38 87 ARG A N 1
ATOM 613 C CA . ARG A 1 87 ? -3.522 14.981 -3.053 1.00 79.38 87 ARG A CA 1
ATOM 614 C C . ARG A 1 87 ? -4.247 13.989 -3.963 1.00 79.38 87 ARG A C 1
ATOM 616 O O . ARG A 1 87 ? -5.233 14.336 -4.599 1.00 79.38 87 ARG A O 1
ATOM 623 N N . THR A 1 88 ? -3.731 12.766 -4.024 1.00 81.06 88 THR A N 1
ATOM 624 C CA . THR A 1 88 ? -4.367 11.618 -4.666 1.00 81.06 88 THR A CA 1
ATOM 625 C C . THR A 1 88 ? -4.505 10.532 -3.610 1.00 81.06 88 THR A C 1
ATOM 627 O O . THR A 1 88 ? -3.538 10.261 -2.904 1.00 81.06 88 THR A O 1
ATOM 630 N N . GLY A 1 89 ? -5.710 9.976 -3.457 1.00 86.00 89 GLY A N 1
ATOM 631 C CA . GLY A 1 89 ? -6.010 9.001 -2.404 1.00 86.00 89 GLY A CA 1
ATOM 632 C C . GLY A 1 89 ? -5.850 9.544 -0.977 1.00 86.00 89 GLY A C 1
ATOM 633 O O . GLY A 1 89 ? -5.077 8.968 -0.218 1.00 86.00 89 GLY A O 1
ATOM 634 N N . PRO A 1 90 ? -6.524 10.644 -0.586 1.00 91.12 90 PRO A N 1
ATOM 635 C CA . PRO A 1 90 ? -6.398 11.165 0.768 1.00 91.12 90 PRO A CA 1
ATOM 636 C C . PRO A 1 90 ? -6.956 10.186 1.803 1.00 91.12 90 PRO A C 1
ATOM 638 O O . PRO A 1 90 ? -7.991 9.539 1.589 1.00 91.12 90 PRO A O 1
ATOM 641 N N . VAL A 1 91 ? -6.293 10.171 2.955 1.00 91.88 91 VAL A N 1
ATOM 642 C CA . VAL 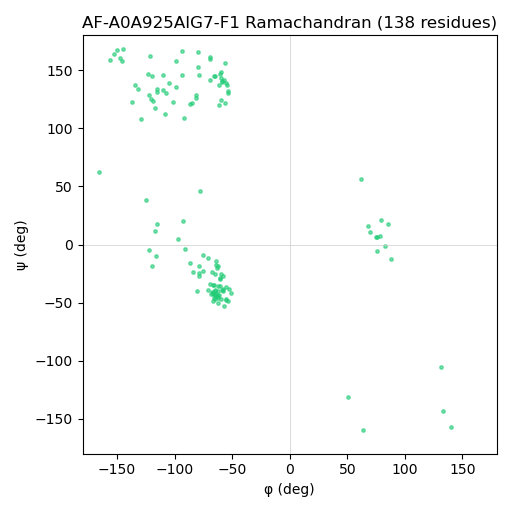A 1 91 ? -6.809 9.607 4.200 1.00 91.88 91 VAL A CA 1
ATOM 643 C C . VAL A 1 91 ? -7.730 10.640 4.842 1.00 91.88 91 VAL A C 1
ATOM 645 O O . VAL A 1 91 ? -7.358 11.812 4.990 1.00 91.88 91 VAL A O 1
ATOM 648 N N . THR A 1 92 ? -8.940 10.221 5.199 1.00 91.06 92 THR A N 1
ATOM 649 C CA . THR A 1 92 ? -9.949 11.074 5.835 1.00 91.06 92 THR A CA 1
ATOM 650 C C . THR A 1 92 ? -9.889 10.984 7.360 1.00 91.06 92 THR A C 1
ATOM 652 O O . THR A 1 92 ? -9.239 10.107 7.925 1.00 91.06 92 THR A O 1
ATOM 655 N N . SER A 1 93 ? -10.557 11.916 8.042 1.00 92.00 93 SER A N 1
ATOM 656 C CA . SER A 1 93 ? -10.664 11.913 9.508 1.00 92.00 93 SER A CA 1
ATOM 657 C C . SER A 1 93 ? -11.216 10.573 10.010 1.00 92.00 93 SER A C 1
ATOM 659 O O . SER A 1 93 ? -12.126 10.008 9.400 1.00 92.00 93 SER A O 1
ATOM 661 N N . GLY A 1 94 ? -10.623 10.047 11.084 1.00 89.94 94 GLY A N 1
ATOM 662 C CA . GLY A 1 94 ? -10.976 8.749 11.670 1.00 89.94 94 GLY A CA 1
ATOM 663 C C . GLY A 1 94 ? -10.491 7.501 10.915 1.00 89.94 94 GLY A C 1
ATOM 664 O O . GLY A 1 94 ? -10.649 6.398 11.435 1.00 89.94 94 GLY A O 1
ATOM 665 N N . GLU A 1 95 ? -9.886 7.632 9.730 1.00 94.88 95 GLU A N 1
ATOM 666 C CA . GLU A 1 95 ? -9.317 6.483 9.019 1.00 94.88 95 GLU A CA 1
ATOM 667 C C . GLU A 1 95 ? -7.943 6.083 9.563 1.00 94.88 95 GLU A C 1
ATOM 669 O O . GLU A 1 95 ? -7.147 6.899 10.044 1.00 94.88 95 GLU A O 1
ATOM 674 N N . THR A 1 96 ? -7.639 4.799 9.402 1.00 96.50 96 THR A N 1
ATOM 675 C CA . THR A 1 96 ? -6.310 4.245 9.629 1.00 96.50 96 THR A CA 1
ATOM 676 C C . THR A 1 96 ? -5.643 3.898 8.305 1.00 96.50 96 THR A C 1
ATOM 678 O O . THR A 1 96 ? -6.208 3.199 7.455 1.00 96.50 96 THR A O 1
ATOM 681 N N . SER A 1 97 ? -4.402 4.357 8.155 1.00 96.06 97 SER A N 1
ATOM 682 C CA . SER A 1 97 ? -3.545 4.085 7.010 1.00 96.06 97 SER A CA 1
ATOM 683 C C . SER A 1 97 ? -2.316 3.282 7.412 1.00 96.06 97 SER A C 1
ATOM 685 O O . SER A 1 97 ? -1.601 3.664 8.336 1.00 96.06 97 SER A O 1
ATOM 687 N N . ILE A 1 98 ? -1.991 2.247 6.643 1.00 96.50 98 ILE A N 1
ATOM 688 C CA . ILE A 1 98 ? -0.717 1.524 6.734 1.00 96.50 98 ILE A CA 1
ATOM 689 C C . ILE A 1 98 ? 0.087 1.709 5.444 1.00 96.50 98 ILE A C 1
ATOM 691 O O . ILE A 1 98 ? -0.449 1.594 4.344 1.00 96.50 98 ILE A O 1
ATOM 695 N N . SER A 1 99 ? 1.369 2.059 5.545 1.00 95.00 99 SER A N 1
ATOM 696 C CA . SER A 1 99 ? 2.147 2.430 4.359 1.00 95.00 99 SER A CA 1
ATOM 697 C C . SER A 1 99 ? 3.623 2.064 4.417 1.00 95.00 99 SER A C 1
ATOM 699 O O . SER A 1 99 ? 4.196 1.919 5.491 1.00 95.00 99 SER A O 1
ATOM 701 N N . THR A 1 100 ? 4.264 2.000 3.253 1.00 94.75 100 THR A N 1
ATOM 702 C CA . THR A 1 100 ? 5.724 1.870 3.119 1.00 94.75 100 THR A CA 1
ATOM 703 C C . THR A 1 100 ? 6.434 3.226 2.988 1.00 94.75 100 THR A C 1
ATOM 705 O O . THR A 1 100 ? 7.520 3.317 2.412 1.00 94.75 100 THR A O 1
ATOM 708 N N . ALA A 1 101 ? 5.799 4.323 3.413 1.00 90.50 101 ALA A N 1
ATOM 709 C CA . ALA A 1 101 ? 6.399 5.649 3.314 1.00 90.50 101 ALA A CA 1
ATOM 710 C C . ALA A 1 101 ? 7.592 5.807 4.273 1.00 90.50 101 ALA A C 1
ATOM 712 O O . ALA A 1 101 ? 7.709 5.109 5.273 1.00 90.50 101 ALA A O 1
ATOM 713 N N . ALA A 1 102 ? 8.467 6.776 3.995 1.00 86.94 102 ALA A N 1
ATOM 714 C CA . ALA A 1 102 ? 9.648 7.025 4.826 1.00 86.94 102 ALA A CA 1
ATOM 715 C C . ALA A 1 102 ? 9.318 7.553 6.238 1.00 86.94 102 ALA A C 1
ATOM 717 O O . ALA A 1 102 ? 10.130 7.434 7.151 1.00 86.94 102 ALA A O 1
ATOM 718 N N . ASN A 1 103 ? 8.149 8.176 6.420 1.00 87.25 103 ASN A N 1
ATOM 719 C CA . ASN A 1 103 ? 7.665 8.665 7.708 1.00 87.25 103 ASN A CA 1
ATOM 720 C C . ASN A 1 103 ? 6.129 8.696 7.744 1.00 87.25 103 ASN A C 1
ATOM 722 O O . ASN A 1 103 ? 5.470 8.650 6.703 1.00 87.25 103 ASN A O 1
ATOM 726 N N . ASN A 1 104 ? 5.578 8.808 8.950 1.00 89.69 104 ASN A N 1
ATOM 727 C CA . ASN A 1 104 ? 4.147 8.801 9.254 1.00 89.69 104 ASN A CA 1
ATOM 728 C C . ASN A 1 104 ? 3.708 10.044 10.056 1.00 89.69 104 ASN A C 1
ATOM 730 O O . ASN A 1 104 ? 2.882 9.944 10.959 1.00 89.69 104 ASN A O 1
ATOM 734 N N . GLY A 1 105 ? 4.272 11.219 9.754 1.00 88.38 105 GLY A N 1
ATOM 735 C CA . GLY A 1 105 ? 3.907 12.463 10.443 1.00 88.38 105 GLY A CA 1
ATOM 736 C C . GLY A 1 105 ? 2.419 12.816 10.296 1.00 88.38 105 GLY A C 1
ATOM 737 O O . GLY A 1 105 ? 1.805 12.536 9.267 1.00 88.38 105 GLY A O 1
ATOM 738 N N . ALA A 1 106 ? 1.834 13.460 11.307 1.00 87.31 106 ALA A N 1
ATOM 739 C CA . ALA A 1 106 ? 0.423 13.850 11.285 1.00 87.31 106 ALA A CA 1
ATOM 740 C C . ALA A 1 106 ? 0.075 14.676 10.029 1.00 87.31 106 ALA A C 1
ATOM 742 O O . ALA A 1 106 ? 0.767 15.637 9.686 1.00 87.31 106 ALA A O 1
ATOM 743 N N . GLY A 1 107 ? -1.002 14.297 9.334 1.00 85.12 107 GLY A N 1
ATOM 744 C CA . GLY A 1 107 ? -1.447 14.951 8.098 1.00 85.12 107 GLY A CA 1
ATOM 745 C C . GLY A 1 107 ? -0.660 14.567 6.843 1.00 85.12 107 GLY A C 1
ATOM 746 O O . GLY A 1 107 ? -0.891 15.140 5.780 1.00 85.12 107 GLY A O 1
ATOM 747 N N . ARG A 1 108 ? 0.255 13.588 6.920 1.00 84.75 108 ARG A N 1
ATOM 748 C CA . ARG A 1 108 ? 1.098 13.172 5.784 1.00 84.75 108 ARG A CA 1
ATOM 749 C C . ARG A 1 108 ? 0.299 12.778 4.543 1.00 84.75 108 ARG A C 1
ATOM 751 O O . ARG A 1 108 ? 0.742 13.056 3.431 1.00 84.75 108 ARG A O 1
ATOM 758 N N . PHE A 1 109 ? -0.852 12.146 4.739 1.00 87.19 109 PHE A N 1
ATOM 759 C CA . PHE A 1 109 ? -1.726 11.679 3.665 1.00 87.19 109 PHE A CA 1
ATOM 760 C C . PHE A 1 109 ? -3.085 12.392 3.644 1.00 87.19 109 PHE A C 1
ATOM 762 O O . PHE A 1 109 ? -4.018 11.894 3.025 1.00 87.19 109 PHE A O 1
ATOM 769 N N . GLY A 1 110 ? -3.220 13.544 4.309 1.00 88.12 110 GLY A N 1
ATOM 770 C CA . GLY A 1 110 ? -4.482 14.283 4.377 1.00 88.12 110 GLY A CA 1
ATOM 771 C C . GLY A 1 110 ? -4.832 14.678 5.806 1.00 88.12 110 GLY A C 1
ATOM 772 O O . GLY A 1 110 ? -4.248 15.615 6.352 1.00 88.12 110 GLY A O 1
ATOM 773 N N . ALA A 1 111 ? -5.799 13.984 6.404 1.00 89.50 111 ALA A N 1
ATOM 774 C CA . ALA A 1 111 ? -6.304 14.300 7.736 1.00 89.50 111 ALA A CA 1
ATOM 775 C C . ALA A 1 111 ? -5.219 14.185 8.826 1.00 89.50 111 ALA A C 1
ATOM 777 O O . ALA A 1 111 ? -4.399 13.265 8.829 1.00 89.50 111 ALA A O 1
ATOM 778 N N . LYS A 1 112 ? -5.188 15.152 9.754 1.00 89.69 112 LYS A N 1
ATOM 779 C CA . LYS A 1 112 ? -4.168 15.225 10.820 1.00 89.69 112 LYS A CA 1
ATOM 780 C C . LYS A 1 112 ? -4.432 14.268 11.980 1.00 89.69 112 LYS A C 1
ATOM 782 O O . LYS A 1 112 ? -3.496 13.909 12.682 1.00 89.69 112 LYS A O 1
ATOM 787 N N . ASP A 1 113 ? -5.687 13.895 12.168 1.00 91.06 113 ASP A N 1
ATOM 788 C CA . ASP A 1 113 ? -6.196 12.995 13.200 1.00 91.06 113 ASP A CA 1
ATOM 789 C C . ASP A 1 113 ? -6.226 11.521 12.755 1.00 91.06 113 ASP A C 1
ATOM 791 O O . ASP A 1 113 ? -6.547 10.644 13.555 1.00 91.06 113 ASP A O 1
ATOM 795 N N . ALA A 1 114 ? -5.871 11.242 11.497 1.00 91.44 114 ALA A N 1
ATOM 796 C CA . ALA A 1 114 ? -5.752 9.884 10.986 1.00 91.44 114 ALA A CA 1
ATOM 797 C C . ALA A 1 114 ? -4.606 9.114 11.657 1.00 91.44 114 ALA A C 1
ATOM 799 O O . ALA A 1 114 ? -3.534 9.664 11.928 1.00 91.44 114 ALA A O 1
ATOM 800 N N . GLN A 1 115 ? -4.807 7.812 11.857 1.00 93.06 115 GLN A N 1
ATOM 801 C CA . GLN A 1 115 ? -3.786 6.929 12.418 1.00 93.06 115 GLN A CA 1
ATOM 802 C C . GLN A 1 115 ? -2.887 6.402 11.303 1.00 93.06 115 GLN A C 1
ATOM 804 O O . GLN A 1 115 ? -3.359 5.771 10.358 1.00 93.06 115 GLN A O 1
ATOM 809 N N . LEU A 1 116 ? -1.585 6.674 11.393 1.00 93.81 116 LEU A N 1
ATOM 810 C CA . LEU A 1 116 ? -0.627 6.362 10.334 1.00 93.81 116 LEU A CA 1
ATOM 811 C C . LEU A 1 116 ? 0.420 5.354 10.813 1.00 93.81 116 LEU A C 1
ATOM 813 O O . LEU A 1 116 ? 1.240 5.650 11.685 1.00 93.81 116 LEU A O 1
ATOM 817 N N . TYR A 1 117 ? 0.449 4.190 10.175 1.00 95.19 117 TYR A N 1
ATOM 818 C CA . TYR A 1 117 ? 1.391 3.111 10.446 1.00 95.19 117 TYR A CA 1
ATOM 819 C C . TYR A 1 117 ? 2.384 2.946 9.299 1.00 95.19 117 TYR A C 1
ATOM 821 O O . TYR A 1 117 ? 2.053 3.130 8.122 1.00 95.19 117 TYR A O 1
ATOM 829 N N . LEU A 1 118 ? 3.610 2.568 9.657 1.00 94.38 118 LEU A N 1
ATOM 830 C CA . LEU A 1 118 ? 4.633 2.151 8.707 1.00 94.38 118 LEU A CA 1
ATOM 831 C C . LEU A 1 118 ? 4.791 0.635 8.759 1.00 94.38 118 LEU A C 1
ATOM 833 O O . LEU A 1 118 ? 4.784 0.050 9.840 1.00 94.38 118 LEU A O 1
ATOM 837 N N . GLY A 1 119 ? 4.948 0.012 7.598 1.00 94.12 119 GLY A N 1
ATOM 838 C CA . GLY A 1 119 ? 5.147 -1.426 7.474 1.00 94.12 119 GLY A CA 1
ATOM 839 C C . GLY A 1 119 ? 5.982 -1.784 6.251 1.00 94.12 119 GLY A C 1
ATOM 840 O O . GLY A 1 119 ? 6.209 -0.960 5.366 1.00 94.12 119 GLY A O 1
ATOM 841 N N . SER A 1 120 ? 6.434 -3.036 6.207 1.00 94.62 120 SER A N 1
ATOM 842 C CA . SER A 1 120 ? 7.062 -3.602 5.010 1.00 94.62 120 SER A CA 1
ATOM 843 C C . SER A 1 120 ? 6.029 -3.788 3.883 1.00 94.62 120 SER A C 1
ATOM 845 O O . SER A 1 120 ? 4.833 -3.880 4.180 1.00 94.62 120 SER A O 1
ATOM 847 N N . PRO A 1 121 ? 6.447 -3.924 2.608 1.00 95.81 121 PRO A N 1
ATOM 848 C CA . PRO A 1 121 ? 5.540 -4.251 1.502 1.00 95.81 121 PRO A CA 1
ATOM 849 C C . PRO A 1 121 ? 4.667 -5.472 1.778 1.00 95.81 121 PRO A C 1
ATOM 851 O O . PRO A 1 121 ? 3.467 -5.440 1.515 1.00 95.81 121 PRO A O 1
ATOM 854 N N . ALA A 1 122 ? 5.254 -6.516 2.372 1.00 96.44 122 ALA A N 1
ATOM 855 C CA . ALA A 1 122 ? 4.538 -7.734 2.729 1.00 96.44 122 ALA A CA 1
ATOM 856 C C . ALA A 1 122 ? 3.429 -7.444 3.749 1.00 96.44 122 ALA A C 1
ATOM 858 O O . ALA A 1 122 ? 2.279 -7.819 3.540 1.00 96.44 122 ALA A O 1
ATOM 859 N N . THR A 1 123 ? 3.761 -6.736 4.834 1.00 96.62 123 THR A N 1
ATOM 860 C CA . THR A 1 123 ? 2.807 -6.394 5.899 1.00 96.62 123 THR A CA 1
ATOM 861 C C . THR A 1 123 ? 1.689 -5.490 5.385 1.00 96.62 123 THR A C 1
ATOM 863 O O . THR A 1 123 ? 0.527 -5.712 5.716 1.00 96.62 123 THR A O 1
ATOM 866 N N . VAL A 1 124 ? 2.011 -4.485 4.565 1.00 97.38 124 VAL A N 1
ATOM 867 C CA . VAL A 1 124 ? 1.016 -3.565 3.990 1.00 97.38 124 VAL A CA 1
ATOM 868 C C . VAL A 1 124 ? 0.071 -4.320 3.055 1.00 97.38 124 VAL A C 1
ATOM 870 O O . VAL A 1 124 ? -1.143 -4.172 3.181 1.00 97.38 124 VAL A O 1
ATOM 873 N N . ALA A 1 125 ? 0.603 -5.164 2.166 1.00 97.81 125 ALA A N 1
ATOM 874 C CA . ALA A 1 125 ? -0.201 -5.974 1.253 1.00 97.81 125 ALA A CA 1
ATOM 875 C C . ALA A 1 125 ? -1.111 -6.953 2.012 1.00 97.81 125 ALA A C 1
ATOM 877 O O . ALA A 1 125 ? -2.309 -7.011 1.745 1.00 97.81 125 ALA A O 1
ATOM 878 N N . ALA A 1 126 ? -0.570 -7.659 3.009 1.00 97.94 126 ALA A N 1
ATOM 879 C CA . ALA A 1 126 ? -1.331 -8.590 3.841 1.00 97.94 126 ALA A CA 1
ATOM 880 C C . ALA A 1 126 ? -2.450 -7.868 4.603 1.00 97.94 126 ALA A C 1
ATOM 882 O O . ALA A 1 126 ? -3.596 -8.313 4.618 1.00 97.94 126 ALA A O 1
ATOM 883 N N . SER A 1 127 ? -2.142 -6.696 5.161 1.00 98.19 127 SER A N 1
ATOM 884 C CA . SER A 1 127 ? -3.118 -5.885 5.892 1.00 98.19 127 SER A CA 1
ATOM 885 C C . SER A 1 127 ? -4.221 -5.344 4.984 1.00 98.19 127 SER A C 1
ATOM 887 O O . SER A 1 127 ? -5.379 -5.279 5.395 1.00 98.19 127 SER A O 1
ATOM 889 N N . ALA A 1 128 ? -3.892 -5.006 3.732 1.00 98.25 128 ALA A N 1
ATOM 890 C CA . ALA A 1 128 ? -4.877 -4.579 2.744 1.00 98.25 128 ALA A CA 1
ATOM 891 C C . ALA A 1 128 ? -5.860 -5.705 2.382 1.00 98.25 128 ALA A C 1
ATOM 893 O O . ALA A 1 128 ? -7.057 -5.457 2.250 1.00 98.25 128 ALA A O 1
ATOM 894 N N . VAL A 1 129 ? -5.378 -6.947 2.274 1.00 98.25 129 VAL A N 1
ATOM 895 C CA . VAL A 1 129 ? -6.230 -8.130 2.057 1.00 98.25 129 VAL A CA 1
ATOM 896 C C . VAL A 1 129 ? -7.054 -8.465 3.303 1.00 98.25 129 VAL A C 1
ATOM 898 O O . VAL A 1 129 ? -8.221 -8.826 3.188 1.00 98.25 129 VAL A O 1
ATOM 901 N N . ALA A 1 130 ? -6.481 -8.329 4.501 1.00 97.88 130 ALA A N 1
ATOM 902 C CA . ALA A 1 130 ? -7.153 -8.675 5.755 1.00 97.88 130 ALA A CA 1
ATOM 903 C C . ALA A 1 130 ? -8.154 -7.618 6.258 1.00 97.88 130 ALA A C 1
ATOM 905 O O . ALA A 1 130 ? -8.970 -7.921 7.134 1.00 97.88 130 ALA A O 1
ATOM 906 N N . GLY A 1 131 ? -8.067 -6.373 5.781 1.00 97.88 131 GLY A N 1
ATOM 907 C CA . GLY A 1 131 ? -8.858 -5.247 6.294 1.00 97.88 131 GLY A CA 1
ATOM 908 C C . GLY A 1 131 ? -8.396 -4.713 7.651 1.00 97.88 131 GLY A C 1
ATOM 909 O O . GLY A 1 131 ? -9.051 -3.863 8.253 1.00 97.88 131 GLY A O 1
ATOM 910 N N . ARG A 1 132 ? -7.269 -5.216 8.155 1.00 97.88 132 ARG A N 1
ATOM 911 C CA . ARG A 1 132 ? -6.678 -4.853 9.445 1.00 97.88 132 ARG A CA 1
ATOM 912 C C . ARG A 1 132 ? -5.184 -5.138 9.442 1.00 97.88 132 ARG A C 1
ATOM 914 O O . ARG A 1 132 ? -4.731 -5.975 8.667 1.00 97.88 132 ARG A O 1
ATOM 921 N N . ILE A 1 133 ? -4.436 -4.495 10.331 1.00 97.44 133 ILE A N 1
ATOM 922 C CA . ILE A 1 133 ? -3.011 -4.781 10.516 1.00 97.44 133 ILE A CA 1
ATOM 923 C C . ILE A 1 133 ? -2.846 -6.253 10.912 1.00 97.44 133 ILE A C 1
ATOM 925 O O . ILE A 1 133 ? -3.463 -6.716 11.874 1.00 97.44 133 ILE A O 1
ATOM 929 N N . THR A 1 134 ? -2.039 -6.988 10.152 1.00 96.44 134 THR A N 1
ATOM 930 C CA . THR A 1 134 ? -1.848 -8.436 10.311 1.00 96.44 134 THR A CA 1
ATOM 931 C C . THR A 1 134 ? -0.411 -8.847 10.004 1.00 96.44 134 THR A C 1
ATOM 933 O O . THR A 1 134 ? 0.382 -8.064 9.470 1.00 96.44 134 THR A O 1
ATOM 936 N N . ASP A 1 135 ? -0.075 -10.083 10.352 1.00 94.75 135 ASP A N 1
ATOM 937 C CA . ASP A 1 135 ? 1.216 -10.670 10.057 1.00 94.75 135 ASP A CA 1
ATOM 938 C C . ASP A 1 135 ? 1.261 -11.191 8.612 1.00 94.75 135 ASP A C 1
ATOM 940 O O . ASP A 1 135 ? 0.423 -12.006 8.219 1.00 94.75 135 ASP A O 1
ATOM 944 N N . PRO A 1 136 ? 2.244 -10.772 7.796 1.00 93.19 136 PRO A N 1
ATOM 945 C CA . PRO A 1 136 ? 2.355 -11.264 6.429 1.00 93.19 136 PRO A CA 1
ATOM 946 C C . PRO A 1 136 ? 2.616 -12.771 6.332 1.00 93.19 136 PRO A C 1
ATOM 948 O O . PRO A 1 136 ? 2.337 -13.341 5.281 1.00 93.19 136 PRO A O 1
ATOM 951 N N . ARG A 1 137 ? 3.114 -13.427 7.392 1.00 92.12 137 ARG A N 1
ATOM 952 C CA . ARG A 1 137 ? 3.361 -14.881 7.435 1.00 92.12 137 ARG A CA 1
ATOM 953 C C . ARG A 1 137 ? 2.091 -15.716 7.266 1.00 92.12 137 ARG A C 1
ATOM 955 O O . ARG A 1 137 ? 2.189 -16.880 6.913 1.00 92.12 137 ARG A O 1
ATOM 962 N N . GLU A 1 138 ? 0.914 -15.132 7.472 1.00 87.94 138 GLU A N 1
ATOM 963 C CA . GLU A 1 138 ? -0.372 -15.786 7.193 1.00 87.94 138 GLU A CA 1
ATOM 964 C C . GLU A 1 138 ? -0.696 -15.840 5.682 1.00 87.94 138 GLU A C 1
ATOM 966 O O . GLU A 1 138 ? -1.649 -16.503 5.272 1.00 87.94 138 GLU A O 1
ATOM 971 N N . PHE A 1 139 ? 0.084 -15.150 4.838 1.00 88.00 139 PHE A N 1
ATOM 972 C CA . PHE A 1 139 ? -0.200 -14.937 3.414 1.00 88.00 139 PHE A CA 1
ATOM 973 C C . PHE A 1 139 ? 0.899 -15.440 2.463 1.00 88.00 139 PHE A C 1
ATOM 975 O O . PHE A 1 139 ? 0.694 -15.382 1.243 1.00 88.00 139 PHE A O 1
ATOM 982 N N . VAL A 1 140 ? 2.035 -15.924 2.975 1.00 75.25 140 VAL A N 1
ATOM 983 C CA . VAL A 1 140 ? 3.208 -16.357 2.185 1.00 75.25 140 VAL A CA 1
ATOM 984 C C . VAL A 1 140 ? 3.608 -17.798 2.437 1.00 75.25 140 VAL A C 1
ATOM 986 O O . VAL A 1 140 ? 3.330 -18.309 3.540 1.00 75.25 140 VAL A O 1
#

Secondary structure (DSSP, 8-state):
---HHHHTT-B-SEEEEEHHHH-SHHHHHHHHHHHTT--PPTT-EEEEE-SSHHHHHHHHHTTHHHHHHHTT-EEPPSSSGGGTTTSSSPBPTT-EEEE--S---TTTTB-SSSEEEE--HHHHHHHHHHTB---GGG--

Nearest PDB structures (foldseek):
  4kp2-assembly1_B-2  TM=9.744E-01  e=6.170E-14  Methanocaldococcus jannaschii DSM 2661
  1l5j-assembly2_B  TM=9.182E-01  e=1.617E-11  Escherichia coli
  4nqy-assembly1_A  TM=9.142E-01  e=4.370E-11  Methanocaldococcus jannaschii DSM 2661
  4kp1-assembly1_A  TM=8.942E-01  e=7.936E-11  Methanocaldococcus jannaschii DSM 2661
  1c96-assembly1_A  TM=8.897E-01  e=1.422E-07  Bos taurus

Sequence (140 aa):
AADLAQVAGTPVQHAFIGSCGSGMWADLEIAARVLTGRRVAPGVRLFVTPGTEASTRRLHREGLLDIFQEAGAVVMPAGCGVCAGGRTGPVTSGETSISTAANNGAGRFGAKDAQLYLGSPATVAASAVAGRITDPREFV